Protein AF-A0A952A705-F1 (afdb_monomer_lite)

Sequence (68 aa):
RGLPNKTIAYDLNISARTVEVHRANMMAKLGVRSLSDALRIAFAAGLGSRQAEPDAARPADFGGRTAQ

pLDDT: mean 70.48, std 13.61, range [45.28, 87.19]

Structure (mmCIF, N/CA/C/O backbone):
data_AF-A0A952A705-F1
#
_entry.id   AF-A0A952A705-F1
#
loop_
_atom_site.group_PDB
_atom_site.id
_atom_site.type_symbol
_atom_site.label_atom_id
_atom_site.label_alt_id
_atom_site.label_comp_id
_atom_site.label_asym_id
_atom_site.label_entity_id
_atom_site.label_seq_id
_atom_site.pdbx_PDB_ins_code
_atom_site.Cartn_x
_atom_site.Cartn_y
_atom_site.Cartn_z
_atom_site.occupancy
_atom_site.B_iso_or_equiv
_atom_site.auth_seq_id
_atom_site.auth_comp_id
_atom_site.auth_asym_id
_atom_site.auth_atom_id
_atom_site.pdbx_PDB_model_num
ATOM 1 N N . ARG A 1 1 ? 0.993 -14.395 -0.938 1.00 51.22 1 ARG A N 1
ATOM 2 C CA . ARG A 1 1 ? 2.254 -15.050 -0.510 1.00 51.22 1 ARG A CA 1
ATOM 3 C C . ARG A 1 1 ? 3.273 -13.944 -0.265 1.00 51.22 1 ARG A C 1
ATOM 5 O O . ARG A 1 1 ? 3.375 -13.073 -1.116 1.00 51.22 1 ARG A O 1
ATOM 12 N N . GLY A 1 2 ? 3.923 -13.894 0.899 1.00 52.25 2 GLY A N 1
ATOM 13 C CA . GLY A 1 2 ? 4.934 -12.868 1.176 1.00 52.25 2 GLY A CA 1
ATOM 14 C C . GLY A 1 2 ? 6.219 -13.198 0.424 1.00 52.25 2 GLY A C 1
ATOM 15 O O . GLY A 1 2 ? 6.865 -14.184 0.761 1.00 52.25 2 GLY A O 1
ATOM 16 N N . LEU A 1 3 ? 6.553 -12.429 -0.613 1.00 59.38 3 LEU A N 1
ATOM 17 C CA . LEU A 1 3 ? 7.838 -12.563 -1.297 1.00 59.38 3 LEU A CA 1
ATOM 18 C C . LEU A 1 3 ? 8.928 -11.830 -0.497 1.00 59.38 3 LEU A C 1
ATOM 20 O O . LEU A 1 3 ? 8.651 -10.773 0.083 1.00 59.38 3 LEU A O 1
ATOM 24 N N . PRO A 1 4 ? 10.165 -12.354 -0.464 1.00 68.56 4 PRO A N 1
ATOM 25 C CA . PRO A 1 4 ? 11.279 -11.638 0.135 1.00 68.56 4 PRO A CA 1
ATOM 26 C C . PRO A 1 4 ? 11.543 -10.338 -0.635 1.00 68.56 4 PRO A C 1
ATOM 28 O O . PRO A 1 4 ? 11.435 -10.298 -1.862 1.00 68.56 4 PRO A O 1
ATOM 31 N N . ASN A 1 5 ? 11.920 -9.270 0.080 1.00 68.00 5 ASN A N 1
ATOM 32 C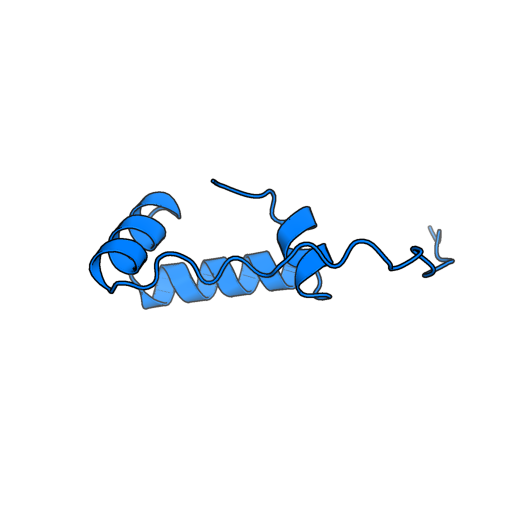 CA . ASN A 1 5 ? 12.144 -7.935 -0.500 1.00 68.00 5 ASN A CA 1
ATOM 33 C C . ASN A 1 5 ? 13.105 -7.966 -1.698 1.00 68.00 5 ASN A C 1
ATOM 35 O O . ASN A 1 5 ? 12.920 -7.219 -2.652 1.00 68.00 5 ASN A O 1
ATOM 39 N N . LYS A 1 6 ? 14.095 -8.867 -1.668 1.00 63.91 6 LYS A N 1
ATOM 40 C CA . LYS A 1 6 ? 15.067 -9.066 -2.749 1.00 63.91 6 LYS A CA 1
ATOM 41 C C . LYS A 1 6 ? 14.424 -9.560 -4.050 1.00 63.91 6 LYS A C 1
ATOM 43 O O . LYS A 1 6 ? 14.852 -9.146 -5.117 1.00 63.91 6 LYS A O 1
ATOM 48 N N . THR A 1 7 ? 13.393 -10.400 -3.974 1.00 70.12 7 THR A N 1
ATOM 49 C CA . THR A 1 7 ? 12.687 -10.903 -5.162 1.00 70.12 7 THR A CA 1
ATOM 50 C C . THR A 1 7 ? 11.779 -9.834 -5.757 1.00 70.12 7 THR A C 1
ATOM 52 O O . THR A 1 7 ? 11.766 -9.670 -6.965 1.00 70.12 7 THR A O 1
ATOM 55 N N . ILE A 1 8 ? 11.086 -9.055 -4.921 1.00 71.31 8 ILE A N 1
ATOM 56 C CA . ILE A 1 8 ? 10.259 -7.922 -5.377 1.00 71.31 8 ILE A CA 1
ATOM 57 C C . ILE A 1 8 ? 11.133 -6.850 -6.038 1.00 71.31 8 ILE A C 1
ATOM 59 O O . ILE A 1 8 ? 10.775 -6.292 -7.066 1.00 71.31 8 ILE A O 1
ATOM 63 N N . ALA A 1 9 ? 12.295 -6.579 -5.447 1.00 74.81 9 ALA A N 1
ATOM 64 C CA . ALA A 1 9 ? 13.296 -5.673 -5.991 1.00 74.81 9 ALA A CA 1
ATOM 65 C C . ALA A 1 9 ? 13.807 -6.138 -7.364 1.00 74.81 9 ALA A C 1
ATOM 67 O O . ALA A 1 9 ? 13.897 -5.335 -8.288 1.00 74.81 9 ALA A O 1
ATOM 68 N N . TYR A 1 10 ? 14.097 -7.436 -7.492 1.00 75.31 10 TYR A N 1
ATOM 69 C CA . TYR A 1 10 ? 14.526 -8.050 -8.746 1.00 75.31 10 TYR A CA 1
ATOM 70 C C . TYR A 1 10 ? 13.441 -7.970 -9.830 1.00 75.31 10 TYR A C 1
ATOM 72 O O . TYR A 1 10 ? 13.730 -7.546 -10.941 1.00 75.31 10 TYR A O 1
ATOM 80 N N . ASP A 1 11 ? 12.195 -8.295 -9.483 1.00 73.75 11 ASP A N 1
ATOM 81 C CA . ASP A 1 11 ? 11.039 -8.264 -10.390 1.00 73.75 11 ASP A CA 1
ATOM 82 C C . ASP A 1 11 ? 10.713 -6.844 -10.885 1.00 73.75 11 ASP A C 1
ATOM 84 O O . ASP A 1 11 ? 10.492 -6.610 -12.068 1.00 73.75 11 ASP A O 1
ATOM 88 N N . LEU A 1 12 ? 10.768 -5.863 -9.981 1.00 75.06 12 LEU A N 1
ATOM 89 C CA . LEU A 1 12 ? 10.493 -4.457 -10.288 1.00 75.06 12 LEU A CA 1
ATOM 90 C C . LEU A 1 12 ? 11.724 -3.691 -10.803 1.00 75.06 12 LEU A C 1
ATOM 92 O O . LEU A 1 12 ? 11.626 -2.492 -11.057 1.00 75.06 12 LEU A O 1
ATOM 96 N N . ASN A 1 13 ? 12.881 -4.350 -10.928 1.00 72.75 13 ASN A N 1
ATOM 97 C CA . ASN A 1 13 ? 14.160 -3.754 -11.327 1.00 72.75 13 ASN A CA 1
ATOM 98 C C . ASN A 1 13 ? 14.554 -2.506 -10.495 1.00 72.75 13 ASN A C 1
ATOM 100 O O . ASN A 1 13 ? 15.141 -1.547 -11.003 1.00 72.75 13 ASN A O 1
ATOM 104 N N . ILE A 1 14 ? 14.221 -2.509 -9.198 1.00 80.44 14 ILE A N 1
ATOM 105 C CA . ILE A 1 14 ? 14.544 -1.450 -8.226 1.00 80.44 14 ILE A CA 1
ATOM 106 C C . ILE A 1 14 ? 15.412 -2.004 -7.095 1.00 80.44 14 ILE A C 1
ATOM 108 O O . ILE A 1 14 ? 15.412 -3.197 -6.818 1.00 80.44 14 ILE A O 1
ATOM 112 N N . SER A 1 15 ? 16.144 -1.145 -6.383 1.00 80.31 15 SER A N 1
ATOM 113 C CA . SER A 1 15 ? 16.935 -1.594 -5.228 1.00 80.31 15 SER A CA 1
ATOM 114 C C . SER A 1 15 ? 16.043 -2.096 -4.084 1.00 80.31 15 SER A C 1
ATOM 116 O O . SER A 1 15 ? 15.011 -1.495 -3.776 1.00 80.31 15 SER A O 1
ATOM 118 N N . ALA A 1 16 ? 16.479 -3.145 -3.375 1.00 73.88 16 ALA A N 1
ATOM 119 C CA . ALA A 1 16 ? 15.812 -3.634 -2.162 1.00 73.88 16 ALA A CA 1
ATOM 120 C C . ALA A 1 16 ? 15.664 -2.537 -1.094 1.00 73.88 16 ALA A C 1
ATOM 122 O O . ALA A 1 16 ? 14.641 -2.465 -0.415 1.00 73.88 16 ALA A O 1
ATOM 123 N N . ARG A 1 17 ? 16.630 -1.613 -1.029 1.00 78.06 17 ARG A N 1
ATOM 124 C CA . ARG A 1 17 ? 16.569 -0.421 -0.176 1.00 78.06 17 ARG A CA 1
ATOM 125 C C . ARG A 1 17 ? 15.376 0.475 -0.527 1.00 78.06 17 ARG A C 1
ATOM 127 O O . ARG A 1 17 ? 14.717 1.014 0.356 1.00 78.06 17 ARG A O 1
ATOM 134 N N . THR A 1 18 ? 15.066 0.607 -1.816 1.00 83.44 18 THR A N 1
ATOM 135 C CA . THR A 1 18 ? 13.904 1.363 -2.303 1.00 83.44 18 THR A CA 1
ATOM 136 C C . THR A 1 18 ? 12.600 0.671 -1.921 1.00 83.44 18 THR A C 1
ATOM 138 O O . THR A 1 18 ? 11.667 1.339 -1.481 1.00 83.44 18 THR A O 1
ATOM 141 N N . VAL A 1 19 ? 12.541 -0.663 -2.023 1.00 81.69 19 VAL A N 1
ATOM 142 C CA . VAL A 1 19 ? 11.380 -1.454 -1.575 1.00 81.69 19 VAL A CA 1
ATOM 143 C C . VAL A 1 19 ? 11.121 -1.236 -0.084 1.00 81.69 19 VAL A C 1
ATOM 145 O O . VAL A 1 19 ? 9.975 -1.053 0.318 1.00 81.69 19 VAL A O 1
ATOM 148 N N . GLU A 1 20 ? 12.167 -1.197 0.741 1.00 84.19 20 GLU A N 1
ATOM 149 C CA . GLU A 1 20 ? 12.047 -0.939 2.181 1.00 84.19 20 GLU A CA 1
ATOM 150 C C . GLU A 1 20 ? 11.501 0.458 2.486 1.00 84.19 20 GLU A C 1
ATOM 152 O O . GLU A 1 20 ? 10.524 0.579 3.228 1.00 84.19 20 GLU A O 1
ATOM 157 N N . VAL A 1 21 ? 12.061 1.501 1.865 1.00 86.62 21 VAL A N 1
ATOM 158 C CA . VAL A 1 21 ? 11.577 2.884 2.027 1.00 86.62 21 VAL A CA 1
ATOM 159 C C . VAL A 1 21 ? 10.133 3.015 1.545 1.00 86.62 21 VAL A C 1
ATOM 161 O O . VAL A 1 21 ? 9.304 3.637 2.210 1.00 86.62 21 VAL A O 1
ATOM 164 N N . HIS A 1 22 ? 9.792 2.392 0.417 1.00 82.75 22 HIS A N 1
ATOM 165 C CA . HIS A 1 22 ? 8.431 2.411 -0.104 1.00 82.75 22 HIS A CA 1
ATOM 166 C C . HIS A 1 22 ? 7.455 1.698 0.838 1.00 82.75 22 HIS A C 1
ATOM 168 O O . HIS A 1 22 ? 6.369 2.212 1.095 1.00 82.75 22 HIS A O 1
ATOM 174 N N . ARG A 1 23 ? 7.853 0.562 1.428 1.00 80.12 23 ARG A N 1
ATOM 175 C CA . ARG A 1 23 ? 7.057 -0.136 2.447 1.00 80.12 23 ARG A CA 1
ATOM 176 C C . ARG A 1 23 ? 6.873 0.710 3.699 1.00 80.12 23 ARG A C 1
ATOM 178 O O . ARG A 1 23 ? 5.751 0.786 4.184 1.00 80.12 23 ARG A O 1
ATOM 185 N N . ALA A 1 24 ? 7.921 1.361 4.199 1.00 84.69 24 ALA A N 1
ATOM 186 C CA . ALA A 1 24 ? 7.820 2.257 5.349 1.00 84.69 24 ALA A CA 1
ATOM 187 C C . ALA A 1 24 ? 6.849 3.416 5.072 1.00 84.69 24 ALA A C 1
ATOM 189 O O . ALA A 1 24 ? 5.941 3.665 5.862 1.00 84.69 24 ALA A O 1
ATOM 190 N N . ASN A 1 25 ? 6.966 4.048 3.903 1.00 86.56 25 ASN A N 1
ATOM 191 C CA . ASN A 1 25 ? 6.077 5.130 3.485 1.00 86.56 25 ASN A CA 1
ATOM 192 C C . ASN A 1 25 ? 4.630 4.658 3.290 1.00 86.56 25 ASN A C 1
ATOM 194 O O . ASN A 1 25 ? 3.705 5.354 3.697 1.00 86.56 25 ASN A O 1
ATOM 198 N N . MET A 1 26 ? 4.413 3.482 2.690 1.00 84.88 26 MET A N 1
ATOM 199 C CA . MET A 1 26 ? 3.078 2.890 2.572 1.00 84.88 26 MET A CA 1
ATOM 200 C C . MET A 1 26 ? 2.483 2.593 3.949 1.00 84.88 26 MET A C 1
ATOM 202 O O . MET A 1 26 ? 1.344 2.969 4.198 1.00 84.88 26 MET A O 1
ATOM 206 N N . MET A 1 27 ? 3.247 1.973 4.855 1.00 85.94 27 MET A N 1
ATOM 207 C CA . MET A 1 27 ? 2.777 1.654 6.207 1.00 85.94 27 MET A CA 1
ATOM 208 C C . MET A 1 27 ? 2.437 2.918 7.004 1.00 85.94 27 MET A C 1
ATOM 210 O O . MET A 1 27 ? 1.396 2.953 7.655 1.00 85.94 27 MET A O 1
ATOM 214 N N . ALA A 1 28 ? 3.248 3.973 6.881 1.00 87.19 28 ALA A N 1
ATOM 215 C CA . ALA A 1 28 ? 2.981 5.270 7.498 1.00 87.19 28 ALA A CA 1
ATOM 216 C C . ALA A 1 28 ? 1.705 5.927 6.943 1.00 87.19 28 ALA A C 1
ATOM 218 O O . ALA A 1 28 ? 0.875 6.400 7.713 1.00 87.19 28 ALA A O 1
ATOM 219 N N . LYS A 1 29 ? 1.508 5.909 5.618 1.00 86.88 29 LYS A N 1
ATOM 220 C CA . LYS A 1 29 ? 0.316 6.480 4.962 1.00 86.88 29 LYS A CA 1
ATOM 221 C C . LYS A 1 29 ? -0.967 5.705 5.262 1.00 86.88 29 LYS A C 1
ATOM 223 O O . LYS A 1 29 ? -2.032 6.303 5.340 1.00 86.88 29 LYS A O 1
ATOM 228 N N . LEU A 1 30 ? -0.865 4.386 5.403 1.00 85.44 30 LEU A N 1
ATOM 229 C CA . LEU A 1 30 ? -1.989 3.495 5.699 1.00 85.44 30 LEU A CA 1
ATOM 230 C C . LEU A 1 30 ? -2.261 3.370 7.209 1.00 85.44 30 LEU A C 1
ATOM 232 O O . LEU A 1 30 ? -3.260 2.769 7.589 1.00 85.44 30 LEU A O 1
ATOM 236 N N . GLY A 1 31 ? -1.382 3.897 8.070 1.00 86.12 31 GLY A N 1
ATOM 237 C CA . GLY A 1 31 ? -1.516 3.807 9.529 1.00 86.12 31 GLY A CA 1
ATOM 238 C C . GLY A 1 31 ? -1.418 2.379 10.081 1.00 86.12 31 GLY A C 1
ATOM 239 O O . GLY A 1 31 ? -1.974 2.081 11.136 1.00 86.12 31 GLY A O 1
ATOM 240 N N . VAL A 1 32 ? -0.740 1.472 9.374 1.00 85.50 32 VAL A N 1
ATOM 241 C CA . VAL A 1 32 ? -0.686 0.039 9.707 1.00 85.50 32 VAL A CA 1
ATOM 242 C C . VAL A 1 32 ? 0.616 -0.339 10.404 1.00 85.50 32 VAL A C 1
ATOM 244 O O . VAL A 1 32 ? 1.695 0.127 10.048 1.00 85.50 32 VAL A O 1
ATOM 247 N N . ARG A 1 33 ? 0.522 -1.247 11.383 1.00 82.31 33 ARG A N 1
ATOM 248 C CA . ARG A 1 33 ? 1.668 -1.715 12.188 1.00 82.31 33 ARG A CA 1
ATOM 249 C C . ARG A 1 33 ? 2.410 -2.902 11.576 1.00 82.31 33 ARG A C 1
ATOM 251 O O . ARG A 1 33 ? 3.501 -3.236 12.025 1.00 82.31 33 ARG A O 1
ATOM 258 N N . SER A 1 34 ? 1.819 -3.562 10.582 1.00 81.81 34 SER A N 1
ATOM 259 C CA . SER A 1 34 ? 2.407 -4.726 9.925 1.00 81.81 34 SER A CA 1
ATOM 260 C C . SER A 1 34 ? 1.993 -4.806 8.461 1.00 81.81 34 SER A C 1
ATOM 262 O O . SER A 1 34 ? 0.903 -4.375 8.078 1.00 81.81 34 SER A O 1
ATOM 264 N N . LEU A 1 35 ? 2.841 -5.439 7.645 1.00 76.25 35 LEU A N 1
ATOM 265 C CA . LEU A 1 35 ? 2.525 -5.763 6.254 1.00 76.25 35 LEU A CA 1
ATOM 266 C C . LEU A 1 35 ? 1.218 -6.553 6.151 1.00 76.25 35 LEU A C 1
ATOM 268 O O . LEU A 1 35 ? 0.455 -6.340 5.220 1.00 76.25 35 LEU A O 1
ATOM 272 N N . SER A 1 36 ? 0.949 -7.452 7.098 1.00 81.69 36 SER A N 1
ATOM 273 C CA . SER A 1 36 ? -0.272 -8.259 7.090 1.00 81.69 36 SER A CA 1
ATOM 274 C C . SER A 1 36 ? -1.534 -7.401 7.193 1.00 81.69 36 SER A C 1
ATOM 276 O O . SER A 1 36 ? -2.522 -7.703 6.529 1.00 81.69 36 SER A O 1
ATOM 278 N N . ASP A 1 37 ? -1.496 -6.309 7.962 1.00 83.12 37 ASP A N 1
ATOM 279 C CA . ASP A 1 37 ? -2.613 -5.362 8.034 1.00 83.12 37 ASP A CA 1
ATOM 280 C C . ASP A 1 37 ? -2.718 -4.538 6.749 1.00 83.12 37 ASP A C 1
ATOM 282 O O . ASP A 1 37 ? -3.815 -4.377 6.221 1.00 83.12 37 ASP A O 1
ATOM 286 N N . ALA A 1 38 ? -1.586 -4.124 6.168 1.00 81.81 38 ALA A N 1
ATOM 287 C CA . ALA A 1 38 ? -1.569 -3.493 4.846 1.00 81.81 38 ALA A CA 1
ATOM 288 C C . ALA A 1 38 ? -2.211 -4.398 3.777 1.00 81.81 38 ALA A C 1
ATOM 290 O O . ALA A 1 38 ? -3.010 -3.944 2.961 1.00 81.81 38 ALA A O 1
ATOM 291 N N . LEU A 1 39 ? -1.896 -5.697 3.809 1.00 81.19 39 LEU A N 1
ATOM 292 C CA . LEU A 1 39 ? -2.461 -6.692 2.903 1.00 81.19 39 LEU A CA 1
ATOM 293 C C . LEU A 1 39 ? -3.963 -6.869 3.129 1.00 81.19 39 LEU A C 1
ATOM 295 O O . LEU A 1 39 ? -4.699 -6.941 2.154 1.00 81.19 39 LEU A O 1
ATOM 299 N N . ARG A 1 40 ? -4.441 -6.897 4.380 1.00 83.19 40 ARG A N 1
ATOM 300 C CA . ARG A 1 40 ? -5.883 -6.957 4.683 1.00 83.19 40 ARG A CA 1
ATOM 301 C C . ARG A 1 40 ? -6.636 -5.772 4.087 1.00 83.19 40 ARG A C 1
ATOM 303 O O . ARG A 1 40 ? -7.671 -5.982 3.463 1.00 83.19 40 ARG A O 1
ATOM 310 N N . ILE A 1 41 ? -6.096 -4.559 4.224 1.00 83.25 41 ILE A N 1
ATOM 311 C CA . ILE A 1 41 ? -6.675 -3.353 3.613 1.00 83.25 41 ILE A CA 1
ATOM 312 C C . ILE A 1 41 ? -6.666 -3.475 2.085 1.00 83.25 41 ILE A C 1
ATOM 314 O O . ILE A 1 41 ? -7.677 -3.205 1.447 1.00 83.25 41 ILE A O 1
ATOM 318 N N . ALA A 1 42 ? -5.562 -3.936 1.493 1.00 82.12 42 ALA A N 1
ATOM 319 C CA . ALA A 1 42 ? -5.462 -4.126 0.047 1.00 82.12 42 ALA A CA 1
ATOM 320 C C . ALA A 1 42 ? -6.464 -5.170 -0.483 1.00 82.12 42 ALA A C 1
ATOM 322 O O . AL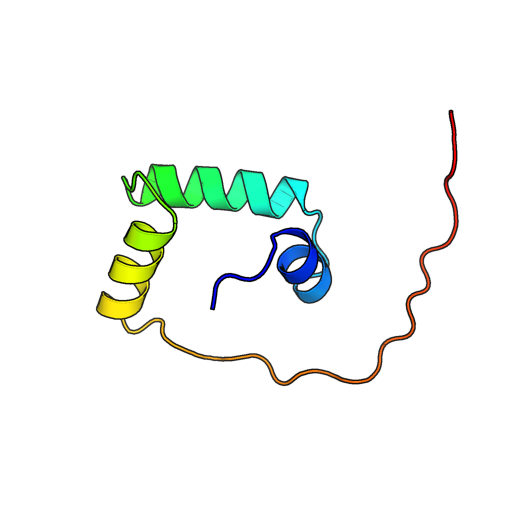A A 1 42 ? -7.078 -4.957 -1.526 1.00 82.12 42 ALA A O 1
ATOM 323 N N . PHE A 1 43 ? -6.675 -6.269 0.247 1.00 81.69 43 PHE A N 1
ATOM 324 C CA . PHE A 1 43 ? -7.688 -7.271 -0.089 1.00 81.69 43 PHE A CA 1
ATOM 325 C C . PHE A 1 43 ? -9.108 -6.719 0.054 1.00 81.69 43 PHE A C 1
ATOM 327 O O . PHE A 1 43 ? -9.923 -6.939 -0.837 1.00 81.69 43 PHE A O 1
ATOM 334 N N . ALA A 1 44 ? -9.393 -5.961 1.117 1.00 81.75 44 ALA A N 1
ATOM 335 C CA . ALA A 1 44 ? -10.680 -5.284 1.289 1.00 81.75 44 ALA A CA 1
ATOM 336 C C . ALA A 1 44 ? -10.941 -4.240 0.186 1.00 81.75 44 ALA A C 1
ATOM 338 O O . ALA A 1 44 ? -12.078 -4.060 -0.235 1.00 81.75 44 ALA A O 1
ATOM 339 N N . ALA A 1 45 ? -9.885 -3.603 -0.326 1.00 81.25 45 ALA A N 1
ATOM 340 C CA . ALA A 1 45 ? -9.934 -2.673 -1.451 1.00 81.25 45 ALA A CA 1
ATOM 341 C C . ALA A 1 45 ? -10.003 -3.361 -2.832 1.00 81.25 45 ALA A C 1
ATOM 343 O O . ALA A 1 45 ? -9.984 -2.677 -3.852 1.00 81.25 45 ALA A O 1
ATOM 344 N N . GLY A 1 46 ? -10.047 -4.698 -2.895 1.00 76.94 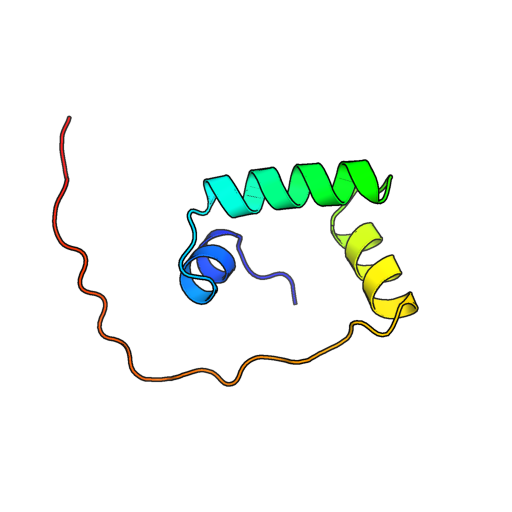46 GLY A N 1
ATOM 345 C CA . GLY A 1 46 ? -10.124 -5.439 -4.158 1.00 76.94 46 GLY A CA 1
ATOM 346 C C . GLY A 1 46 ? -8.824 -5.455 -4.973 1.00 76.94 46 GLY A C 1
ATOM 347 O O . GLY A 1 46 ? -8.836 -5.856 -6.131 1.00 76.94 46 GLY A O 1
ATOM 348 N N . LEU A 1 47 ? -7.679 -5.083 -4.388 1.00 73.62 47 LEU A N 1
ATOM 349 C CA . LEU A 1 47 ? -6.365 -5.062 -5.058 1.00 73.62 47 LEU A CA 1
ATOM 350 C C . LEU A 1 47 ? -5.723 -6.460 -5.192 1.00 73.62 47 LEU A C 1
ATOM 352 O O . LEU A 1 47 ? -4.512 -6.598 -5.378 1.00 73.62 47 LEU A O 1
ATOM 356 N N . GLY A 1 48 ? -6.524 -7.520 -5.08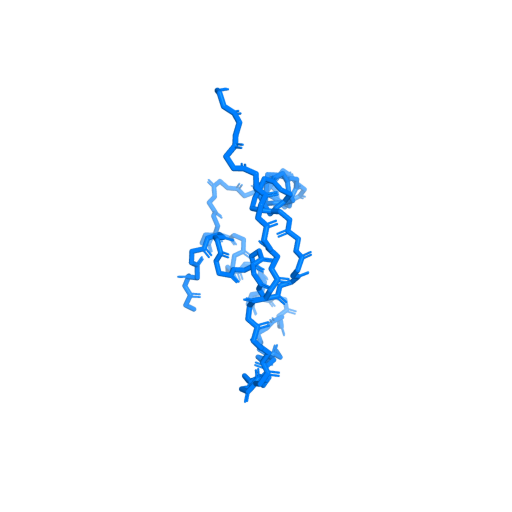5 1.00 60.12 48 GLY A N 1
ATOM 357 C CA . GLY A 1 48 ? -6.073 -8.899 -5.191 1.00 60.12 48 GLY A CA 1
ATOM 358 C C . GLY A 1 48 ? -5.827 -9.309 -6.642 1.00 60.12 48 GLY A C 1
ATOM 359 O O . GLY A 1 48 ? -6.768 -9.545 -7.389 1.00 60.12 48 GLY A O 1
ATOM 360 N N . SER A 1 49 ? -4.552 -9.506 -6.987 1.00 59.19 49 SER A N 1
ATOM 361 C CA . SER A 1 49 ? -4.057 -10.264 -8.153 1.00 59.19 49 SER A CA 1
ATOM 362 C C . SER A 1 49 ? -4.319 -9.685 -9.556 1.00 59.19 49 SER A C 1
ATOM 364 O O . SER A 1 49 ? -5.166 -10.157 -10.302 1.00 59.19 49 SER A O 1
ATOM 366 N N . ARG A 1 50 ? -3.417 -8.797 -9.995 1.00 53.34 50 ARG A N 1
ATOM 367 C CA . ARG A 1 50 ? -2.742 -8.983 -11.293 1.00 53.34 50 ARG A CA 1
ATOM 368 C C . ARG A 1 50 ? -1.373 -9.584 -10.993 1.00 53.34 50 ARG A C 1
ATOM 370 O O . ARG A 1 50 ? -0.437 -8.846 -10.702 1.00 53.34 50 ARG A O 1
ATOM 377 N N . GLN A 1 51 ? -1.281 -10.908 -10.911 1.00 51.84 51 GLN A N 1
ATOM 378 C CA . GLN A 1 51 ? 0.034 -11.544 -10.859 1.00 51.84 51 GLN A CA 1
ATOM 379 C C . GLN A 1 51 ? 0.638 -11.404 -12.252 1.00 51.84 51 GLN A C 1
ATOM 381 O O . GLN A 1 51 ? 0.041 -11.856 -13.223 1.00 51.84 51 GLN A O 1
ATOM 386 N N . ALA A 1 52 ? 1.749 -10.675 -12.332 1.00 53.03 52 ALA A N 1
ATOM 387 C CA . ALA A 1 52 ? 2.553 -10.586 -13.532 1.00 53.03 52 ALA A CA 1
ATOM 388 C C . ALA A 1 52 ? 3.008 -12.000 -13.908 1.00 53.03 52 ALA A C 1
ATOM 390 O O . ALA A 1 52 ? 3.520 -12.743 -13.067 1.00 53.03 52 ALA A O 1
ATOM 391 N N . GLU A 1 53 ? 2.736 -12.361 -15.157 1.00 49.69 53 GLU A N 1
ATOM 392 C CA . GLU A 1 53 ? 3.241 -13.554 -15.823 1.00 49.69 53 GLU A CA 1
ATOM 393 C C . GLU A 1 53 ? 4.756 -13.672 -15.574 1.00 49.69 53 GLU A C 1
ATOM 395 O O . GLU A 1 53 ? 5.468 -12.668 -15.689 1.00 49.69 53 GLU A O 1
ATOM 400 N N . PRO A 1 54 ? 5.275 -14.859 -15.219 1.00 56.44 54 PRO A N 1
ATOM 401 C CA . PRO A 1 54 ? 6.702 -15.044 -15.039 1.00 56.44 54 PRO A CA 1
ATOM 402 C C . PRO A 1 54 ? 7.358 -14.980 -16.423 1.00 56.44 54 PRO A C 1
ATOM 404 O O . PRO A 1 54 ? 7.334 -15.958 -17.169 1.00 56.44 54 PRO A O 1
ATOM 407 N N . ASP A 1 55 ? 7.921 -13.820 -16.775 1.00 56.19 55 ASP A N 1
ATOM 408 C CA . ASP A 1 55 ? 8.747 -13.623 -17.972 1.00 56.19 55 ASP A CA 1
ATOM 409 C C . ASP A 1 55 ? 10.032 -14.447 -17.812 1.00 56.19 55 ASP A C 1
ATOM 411 O O . ASP A 1 55 ? 11.070 -14.006 -17.314 1.00 56.19 55 ASP A O 1
ATOM 415 N N . ALA A 1 56 ? 9.915 -15.720 -18.165 1.00 57.94 56 ALA A N 1
ATOM 416 C CA . ALA A 1 56 ? 10.968 -16.710 -18.172 1.00 57.94 56 ALA A CA 1
ATOM 417 C C . ALA A 1 56 ? 11.953 -16.443 -19.321 1.00 57.94 56 ALA A C 1
ATOM 419 O O . ALA A 1 56 ? 12.061 -17.270 -20.213 1.00 57.94 56 ALA A O 1
ATOM 420 N N . ALA A 1 57 ? 12.654 -15.304 -19.335 1.00 56.06 57 ALA A N 1
ATOM 421 C CA . ALA A 1 57 ? 13.798 -15.075 -20.227 1.00 56.06 57 ALA A CA 1
ATOM 422 C C . ALA A 1 57 ? 14.497 -13.726 -19.976 1.00 56.06 57 ALA A C 1
ATOM 424 O O . ALA A 1 57 ? 14.436 -12.843 -20.828 1.00 56.06 57 ALA A O 1
ATOM 425 N N . ARG A 1 58 ? 15.261 -13.551 -18.888 1.00 54.81 58 ARG A N 1
ATOM 426 C CA . ARG A 1 58 ? 16.358 -12.561 -18.921 1.00 54.81 58 ARG A CA 1
ATOM 427 C C . ARG A 1 58 ? 17.634 -13.085 -18.257 1.00 54.81 58 ARG A C 1
ATOM 429 O O . ARG A 1 58 ? 17.621 -13.349 -17.055 1.00 54.81 58 ARG A O 1
ATOM 436 N N . PRO A 1 59 ? 18.738 -13.249 -19.013 1.00 52.75 59 PRO A N 1
ATOM 437 C CA . PRO A 1 59 ? 20.029 -13.584 -18.435 1.00 52.75 59 PRO A CA 1
ATOM 438 C C . PRO A 1 59 ? 20.511 -12.409 -17.580 1.00 52.75 59 PRO A C 1
ATOM 440 O O . PRO A 1 59 ? 20.472 -11.251 -17.995 1.00 52.75 59 PRO A O 1
ATOM 443 N N .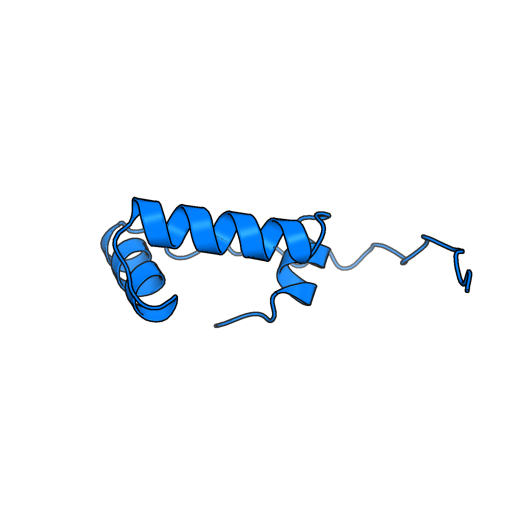 ALA A 1 60 ? 20.925 -12.728 -16.356 1.00 55.75 60 ALA A N 1
ATOM 444 C CA . ALA A 1 60 ? 21.504 -11.783 -15.421 1.00 55.75 60 ALA A CA 1
ATOM 445 C C . ALA A 1 60 ? 22.893 -11.361 -15.915 1.00 55.75 60 ALA A C 1
ATOM 447 O O . ALA A 1 60 ? 23.866 -12.080 -15.708 1.00 55.75 60 ALA A O 1
ATOM 448 N N . ASP A 1 61 ? 22.979 -10.187 -16.532 1.00 54.94 61 ASP A N 1
ATOM 449 C CA . ASP A 1 61 ? 24.243 -9.485 -16.713 1.00 54.94 61 ASP A CA 1
ATOM 450 C C . ASP A 1 61 ? 24.142 -8.102 -16.072 1.00 54.94 61 ASP A C 1
ATOM 452 O O . ASP A 1 61 ? 23.568 -7.168 -16.625 1.00 54.94 61 ASP A O 1
ATOM 456 N N . PHE A 1 62 ? 24.661 -8.009 -14.851 1.00 51.12 62 PHE A N 1
ATOM 457 C CA . PHE A 1 62 ? 25.298 -6.792 -14.375 1.00 51.12 62 PHE A CA 1
ATOM 458 C C . PHE A 1 62 ? 26.538 -7.218 -13.604 1.00 51.12 62 PHE A C 1
ATOM 460 O O . PHE A 1 62 ? 26.516 -7.484 -12.399 1.00 51.12 62 PHE A O 1
ATOM 467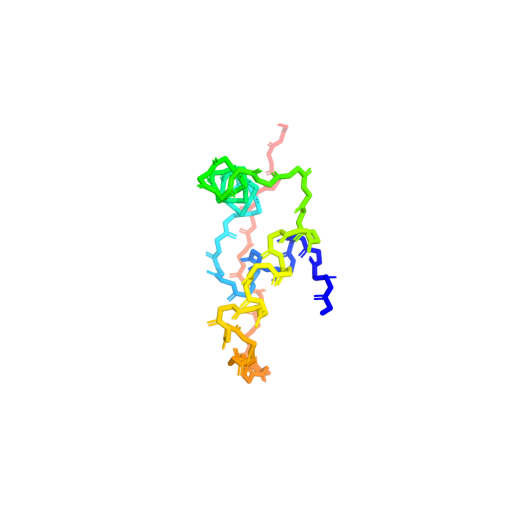 N N . GLY A 1 63 ? 27.620 -7.350 -14.365 1.00 46.22 63 GLY A N 1
ATOM 468 C CA . GLY A 1 63 ? 28.955 -7.514 -13.837 1.00 46.22 63 GLY A CA 1
ATOM 469 C C . GLY A 1 63 ? 29.366 -6.413 -12.856 1.00 46.22 63 GLY A C 1
ATOM 470 O O . GLY A 1 63 ? 28.888 -5.280 -12.877 1.00 46.22 63 GLY A O 1
ATOM 471 N N . GLY A 1 64 ? 30.330 -6.792 -12.019 1.00 50.53 64 GLY A N 1
ATOM 472 C CA . GLY A 1 64 ? 31.383 -5.903 -11.550 1.00 50.53 64 GLY A CA 1
ATOM 473 C C . GLY A 1 64 ? 30.957 -4.776 -10.617 1.00 50.53 64 GLY A C 1
ATOM 474 O O . GLY A 1 64 ? 30.720 -3.650 -11.046 1.00 50.53 64 GLY A O 1
ATOM 475 N N . ARG A 1 65 ? 31.035 -5.041 -9.310 1.00 47.47 65 ARG A N 1
ATOM 476 C CA . ARG A 1 65 ? 31.973 -4.330 -8.421 1.00 47.47 65 ARG A CA 1
ATOM 477 C C . ARG A 1 65 ? 31.957 -4.957 -7.030 1.00 47.47 65 ARG A C 1
ATOM 479 O O . ARG A 1 65 ? 31.244 -4.537 -6.129 1.00 47.47 65 ARG A O 1
ATOM 486 N N . THR A 1 66 ? 32.820 -5.953 -6.868 1.00 56.50 66 THR A N 1
ATOM 487 C CA . THR A 1 66 ? 33.730 -5.973 -5.723 1.00 56.50 66 THR A CA 1
ATOM 488 C C . THR A 1 66 ? 34.484 -4.645 -5.688 1.00 56.50 66 THR A C 1
ATOM 490 O O . THR A 1 66 ? 35.164 -4.310 -6.658 1.00 56.50 66 THR A O 1
ATOM 493 N N . ALA A 1 67 ? 34.364 -3.899 -4.598 1.00 45.28 67 ALA A N 1
ATOM 494 C CA . ALA A 1 67 ? 35.372 -2.938 -4.177 1.00 45.28 67 ALA A CA 1
ATOM 495 C C . ALA A 1 67 ? 35.177 -2.658 -2.681 1.00 45.28 67 ALA A C 1
ATOM 497 O O . ALA A 1 67 ? 34.241 -1.948 -2.329 1.00 45.28 67 ALA A O 1
ATOM 498 N N . GLN A 1 68 ? 36.080 -3.260 -1.896 1.00 50.50 68 GLN A N 1
ATOM 499 C CA . GLN A 1 68 ? 36.622 -2.827 -0.598 1.00 50.50 68 GLN A CA 1
ATOM 500 C C . GLN A 1 68 ? 35.628 -2.561 0.540 1.00 50.50 68 GLN A C 1
ATOM 502 O O . GLN A 1 68 ? 34.954 -1.510 0.532 1.00 50.50 68 GLN A O 1
#

Secondary structure (DSSP, 8-state):
----HHHHHHHTTS-HHHHHHHHHHHHHHHT-SSHHHHHHHHHHTT----PPP---------------

Foldseek 3Di:
DDDDLVVVCVVVVHDSVVSVVVVVVLCVVVVHPDVVVVVVVCVVVVVPDPPPDPPPDDDDDDDDDDDD

Radius of gyration: 15.21 Å; chains: 1; bounding box: 47×23×32 Å